Protein AF-A0AAW6Z7L7-F1 (afdb_monomer_lite)

Radius of gyration: 15.14 Å; chains: 1; bounding box: 31×20×50 Å

Foldseek 3Di:
DPPDPLVVLLVVLLVLLVVQLVVLVVQLVVQVPDPDHDPVSNVVSVVSNVVSVVCSVPDDSPPVVVSVLCCDCPNVPHVDPD

pLDDT: mean 87.77, std 15.63, range [38.44, 98.5]

Secondary structure (DSSP, 8-state):
-----HHHHHHHHHHHHHHHHHHHHHHHHHHHTSSS--HHHHHHHHHHHHHHHHHHHH--TT-HHHHHHHT-TT-TTTS---

Structure (mmCIF, N/CA/C/O backbone):
data_AF-A0AAW6Z7L7-F1
#
_entry.id   AF-A0AAW6Z7L7-F1
#
loop_
_atom_site.group_PDB
_atom_site.id
_atom_site.type_symbol
_atom_site.label_atom_id
_atom_site.label_alt_id
_atom_site.label_comp_id
_atom_site.label_asym_id
_atom_site.label_entity_id
_atom_site.label_seq_id
_atom_site.pdbx_PDB_ins_code
_atom_site.Cartn_x
_atom_site.Cartn_y
_atom_site.Cartn_z
_atom_site.occupancy
_atom_site.B_iso_or_equiv
_atom_site.auth_seq_id
_atom_site.auth_comp_id
_atom_site.auth_asym_id
_atom_site.auth_atom_id
_atom_site.pdbx_PDB_model_num
ATOM 1 N N . MET A 1 1 ? 9.909 13.624 -27.458 1.00 38.44 1 MET A N 1
ATOM 2 C CA . MET A 1 1 ? 9.636 12.497 -26.540 1.00 38.44 1 MET A CA 1
ATOM 3 C C . MET A 1 1 ? 10.464 12.746 -25.295 1.00 38.44 1 MET A C 1
ATOM 5 O O . MET A 1 1 ? 11.635 13.057 -25.458 1.00 38.44 1 MET A O 1
ATOM 9 N N . LYS A 1 2 ? 9.875 12.731 -24.092 1.00 45.84 2 LYS A N 1
ATOM 10 C CA . LYS A 1 2 ? 10.673 12.796 -22.858 1.00 45.84 2 LYS A CA 1
ATOM 11 C C . LYS A 1 2 ? 11.496 11.511 -22.799 1.00 45.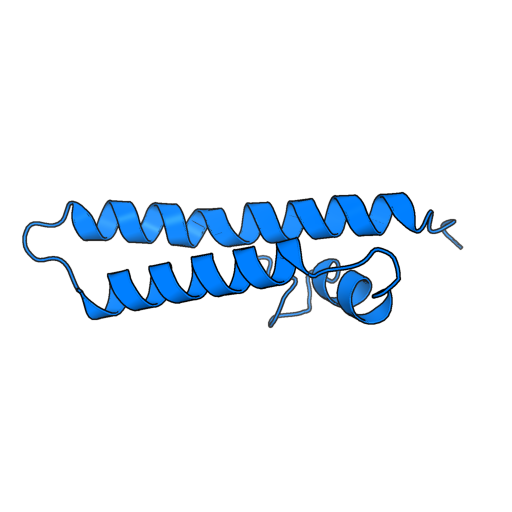84 2 LYS A C 1
ATOM 13 O O . LYS A 1 2 ? 10.904 10.438 -22.869 1.00 45.84 2 LYS A O 1
ATOM 18 N N . GLU A 1 3 ? 12.820 11.625 -22.747 1.00 45.94 3 GLU A N 1
ATOM 19 C CA . GLU A 1 3 ? 13.686 10.489 -22.435 1.00 45.94 3 GLU A CA 1
ATOM 20 C C . GLU A 1 3 ? 13.246 9.932 -21.085 1.00 45.94 3 GLU A C 1
ATOM 22 O O . GLU A 1 3 ? 13.331 10.598 -20.052 1.00 45.94 3 GLU A O 1
ATOM 27 N N . VAL A 1 4 ? 12.684 8.731 -21.121 1.00 55.56 4 VAL A N 1
ATOM 28 C CA . VAL A 1 4 ? 12.327 7.995 -19.922 1.00 55.56 4 VAL A CA 1
ATOM 29 C C . VAL A 1 4 ? 13.606 7.320 -19.467 1.00 55.56 4 VAL A C 1
ATOM 31 O O . VAL A 1 4 ? 14.085 6.411 -20.134 1.00 55.56 4 VAL A O 1
ATOM 34 N N . ILE A 1 5 ? 14.190 7.789 -18.367 1.00 61.84 5 ILE A N 1
ATOM 35 C CA . ILE A 1 5 ? 15.299 7.087 -17.722 1.00 61.84 5 ILE A CA 1
ATOM 36 C C . ILE A 1 5 ? 14.649 5.985 -16.874 1.00 61.84 5 ILE A C 1
ATOM 38 O O . ILE A 1 5 ? 14.024 6.321 -15.864 1.00 61.84 5 ILE A O 1
ATOM 42 N N . PRO A 1 6 ? 14.756 4.692 -17.242 1.00 62.00 6 PRO A N 1
ATOM 43 C CA . PRO A 1 6 ? 13.983 3.620 -16.602 1.00 62.00 6 PRO A CA 1
ATOM 44 C C . PRO A 1 6 ? 14.206 3.535 -15.085 1.00 62.00 6 PRO A C 1
ATOM 46 O O . PRO A 1 6 ? 13.275 3.278 -14.326 1.00 62.00 6 PRO A O 1
ATOM 49 N N . GLY A 1 7 ? 15.421 3.859 -14.628 1.00 72.25 7 GLY A N 1
ATOM 50 C CA . GLY A 1 7 ? 15.749 3.920 -13.203 1.00 72.25 7 GLY A CA 1
ATOM 51 C C . GLY A 1 7 ? 15.001 5.012 -12.431 1.00 72.25 7 GLY A C 1
ATOM 52 O O . GLY A 1 7 ? 14.650 4.793 -11.281 1.00 72.25 7 GLY A O 1
ATOM 53 N N . ILE A 1 8 ? 14.696 6.160 -13.046 1.00 83.00 8 ILE A N 1
ATOM 54 C CA . ILE A 1 8 ? 13.991 7.256 -12.360 1.00 83.00 8 ILE A CA 1
ATOM 55 C C . ILE A 1 8 ? 12.520 6.894 -12.146 1.00 83.00 8 ILE A C 1
ATOM 57 O O . ILE A 1 8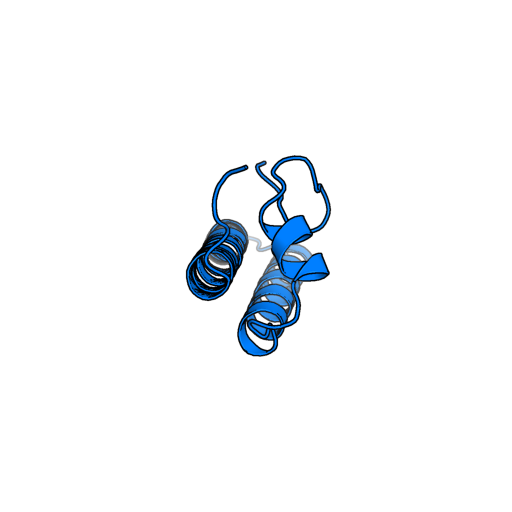 ? 12.006 7.058 -11.045 1.00 83.00 8 ILE A O 1
ATOM 61 N N . ASN A 1 9 ? 11.847 6.355 -13.165 1.00 88.69 9 ASN A N 1
ATOM 62 C CA . ASN A 1 9 ? 10.438 5.969 -13.038 1.00 88.69 9 ASN A CA 1
ATOM 63 C C . ASN A 1 9 ? 10.232 4.855 -12.006 1.00 88.69 9 ASN A C 1
ATOM 65 O O . ASN A 1 9 ? 9.239 4.872 -11.283 1.00 88.69 9 ASN A O 1
ATOM 69 N N . TYR A 1 10 ? 11.172 3.913 -11.919 1.00 92.62 10 TYR A N 1
ATOM 70 C CA . TYR A 1 10 ? 11.149 2.872 -10.899 1.00 92.62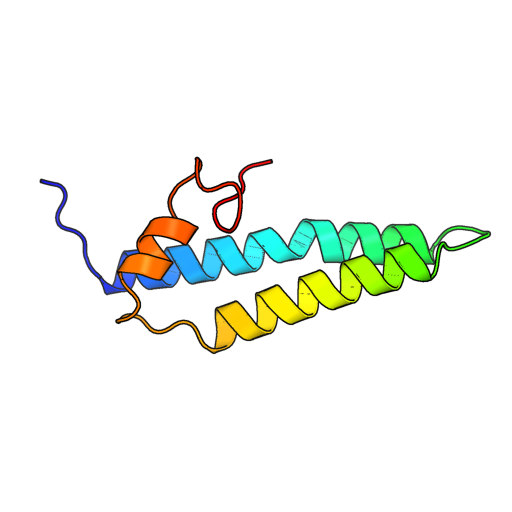 10 TYR A CA 1
ATOM 71 C C . TYR A 1 10 ? 11.226 3.451 -9.478 1.00 92.62 10 TYR A C 1
ATOM 73 O O . TYR A 1 10 ? 10.364 3.149 -8.655 1.00 92.62 10 TYR A O 1
ATOM 81 N N . GLU A 1 11 ? 12.193 4.329 -9.197 1.00 93.94 11 GLU A N 1
ATOM 82 C CA . GLU A 1 11 ? 12.330 4.949 -7.870 1.00 93.94 11 GLU A CA 1
ATOM 83 C C . GLU A 1 11 ? 11.110 5.808 -7.506 1.00 93.94 11 GLU A C 1
ATOM 85 O O . GLU A 1 11 ? 10.595 5.716 -6.391 1.00 93.94 11 GLU A O 1
ATOM 90 N N . VAL A 1 12 ? 10.572 6.572 -8.465 1.00 92.94 12 VAL A N 1
ATOM 91 C CA . VAL A 1 12 ? 9.338 7.348 -8.257 1.00 92.94 12 VAL A CA 1
ATOM 92 C C . VAL A 1 12 ? 8.152 6.419 -7.980 1.00 92.94 12 VAL A C 1
ATOM 94 O O . VAL A 1 12 ? 7.355 6.696 -7.088 1.00 92.94 12 VAL A O 1
ATOM 97 N N . ALA A 1 13 ? 8.037 5.280 -8.669 1.00 93.00 13 ALA A N 1
ATOM 98 C CA . ALA A 1 13 ? 6.975 4.311 -8.395 1.00 93.00 13 ALA A CA 1
ATOM 99 C C . ALA A 1 13 ? 7.096 3.700 -6.987 1.00 93.00 13 ALA A C 1
ATOM 101 O O . ALA A 1 13 ? 6.088 3.532 -6.298 1.00 93.00 13 ALA A O 1
ATOM 102 N N . LEU A 1 14 ? 8.317 3.421 -6.513 1.00 94.00 14 LEU A N 1
ATOM 103 C CA . LEU A 1 14 ? 8.543 2.981 -5.133 1.00 94.00 14 LEU A CA 1
ATOM 104 C C . LEU A 1 14 ? 8.144 4.048 -4.105 1.00 94.00 14 LEU A C 1
ATOM 106 O O . LEU A 1 14 ? 7.676 3.695 -3.017 1.00 94.00 14 LEU A O 1
ATOM 110 N N . GLU A 1 15 ? 8.347 5.328 -4.418 1.00 93.25 15 GLU A N 1
ATOM 111 C CA . GLU A 1 15 ? 7.928 6.451 -3.579 1.00 93.25 15 GLU A CA 1
ATOM 112 C C . GLU A 1 15 ? 6.402 6.586 -3.545 1.00 93.25 15 GLU A C 1
ATOM 114 O O . GLU A 1 15 ? 5.822 6.648 -2.460 1.00 93.25 15 GLU A O 1
ATOM 119 N N . VAL A 1 16 ? 5.738 6.532 -4.705 1.00 92.38 16 VAL A N 1
ATOM 120 C CA . VAL A 1 16 ? 4.270 6.560 -4.811 1.00 92.38 16 VAL A CA 1
ATOM 121 C C . VAL A 1 16 ? 3.647 5.443 -3.976 1.00 92.38 16 VAL A C 1
ATOM 123 O O . VAL A 1 16 ? 2.754 5.704 -3.169 1.00 92.38 16 VAL A O 1
ATOM 126 N N . LEU A 1 17 ? 4.164 4.213 -4.078 1.00 91.50 17 LEU A N 1
ATOM 127 C CA . LEU A 1 17 ? 3.703 3.101 -3.242 1.00 91.50 17 LEU A CA 1
ATOM 128 C C . LEU A 1 17 ? 3.966 3.346 -1.747 1.00 91.50 17 LEU A C 1
ATOM 130 O O . LEU A 1 17 ? 3.127 3.011 -0.913 1.00 91.50 17 LEU A O 1
ATOM 134 N N . GLY A 1 18 ? 5.104 3.945 -1.383 1.00 89.12 18 GLY A N 1
ATOM 135 C CA . GLY A 1 18 ? 5.398 4.320 0.004 1.00 89.12 18 GLY 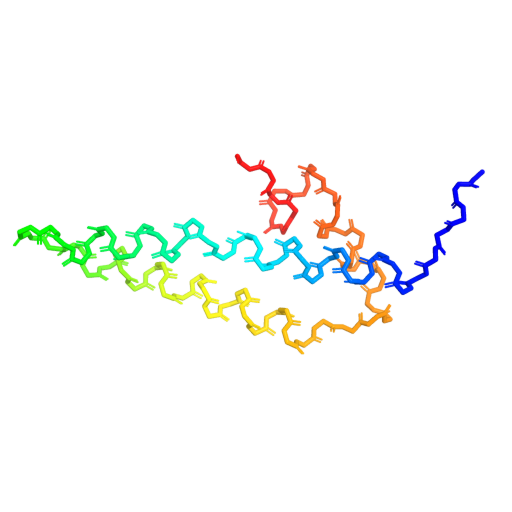A CA 1
ATOM 136 C C . GLY A 1 18 ? 4.393 5.330 0.568 1.00 89.12 18 GLY A C 1
ATOM 137 O O . GLY A 1 18 ? 3.886 5.150 1.679 1.00 89.12 18 GLY A O 1
ATOM 138 N N . ASN A 1 19 ? 4.053 6.346 -0.224 1.00 91.38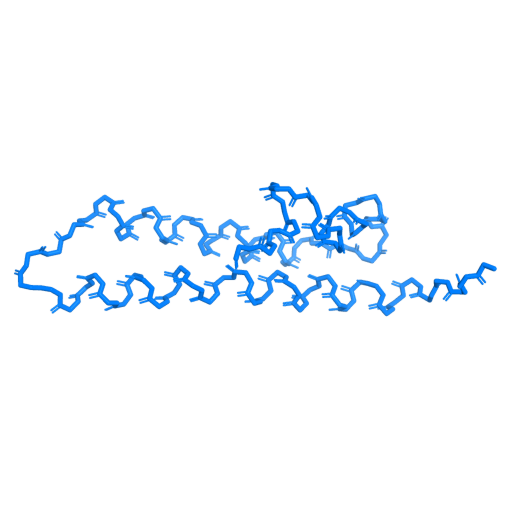 19 ASN A N 1
ATOM 139 C CA . ASN A 1 19 ? 3.079 7.375 0.132 1.00 91.38 19 ASN A CA 1
ATOM 140 C C . ASN A 1 19 ? 1.655 6.807 0.209 1.00 91.38 19 ASN A C 1
ATOM 142 O O . ASN A 1 19 ? 0.918 7.134 1.138 1.00 91.38 19 ASN A O 1
ATOM 146 N N . ALA A 1 20 ? 1.292 5.878 -0.680 1.00 90.69 20 ALA A N 1
ATOM 147 C CA . ALA A 1 20 ? -0.020 5.229 -0.691 1.00 90.69 20 ALA A CA 1
ATOM 148 C C . ALA A 1 20 ? -0.326 4.430 0.593 1.00 90.69 20 ALA A C 1
ATOM 150 O O . ALA A 1 20 ? -1.493 4.237 0.938 1.00 90.69 20 ALA A O 1
ATOM 151 N N . ALA A 1 21 ? 0.693 3.965 1.326 1.00 91.75 21 ALA A N 1
ATOM 152 C CA . ALA A 1 21 ? 0.497 3.264 2.596 1.00 91.75 21 ALA A CA 1
ATOM 153 C C . ALA A 1 21 ? 0.169 4.207 3.771 1.00 91.75 21 ALA A C 1
ATOM 155 O O . ALA A 1 21 ? -0.481 3.775 4.728 1.00 91.75 21 ALA A O 1
ATOM 156 N N . GLN A 1 22 ? 0.599 5.474 3.718 1.00 93.06 22 GLN A N 1
ATOM 157 C CA . GLN A 1 22 ? 0.509 6.412 4.847 1.00 93.06 22 GLN A CA 1
ATOM 158 C C . GLN A 1 22 ? -0.927 6.655 5.339 1.00 93.06 22 GLN A C 1
ATOM 160 O O . GLN A 1 22 ? -1.142 6.536 6.550 1.00 93.06 22 GLN A O 1
ATOM 165 N N . PRO A 1 23 ? -1.933 6.893 4.470 1.00 94.44 23 PRO A N 1
ATOM 166 C CA . PRO A 1 23 ? -3.307 7.101 4.924 1.00 94.44 23 PRO A CA 1
ATOM 167 C C . PRO A 1 23 ? -3.862 5.906 5.707 1.00 94.44 23 PRO A C 1
ATOM 169 O O . PRO A 1 23 ? -4.552 6.085 6.707 1.00 94.44 23 PRO A O 1
ATOM 172 N N . PHE A 1 24 ? -3.519 4.676 5.307 1.00 95.88 24 PHE A N 1
ATOM 173 C CA . PHE A 1 24 ? -3.958 3.466 6.008 1.00 95.88 24 PHE A CA 1
ATOM 174 C C . PHE A 1 24 ? -3.250 3.283 7.351 1.00 95.88 24 PHE A C 1
ATOM 176 O O . PHE A 1 24 ? -3.875 2.827 8.308 1.00 95.88 24 PHE A O 1
ATOM 183 N N . ILE A 1 25 ? -1.964 3.643 7.446 1.00 96.12 25 ILE A N 1
ATOM 184 C CA . ILE A 1 25 ? -1.233 3.645 8.722 1.00 96.12 25 ILE A CA 1
ATOM 185 C C . ILE A 1 25 ? -1.908 4.622 9.683 1.00 96.12 25 ILE A C 1
ATOM 187 O O . ILE A 1 25 ? -2.264 4.233 10.794 1.00 96.12 25 ILE A O 1
ATOM 191 N N . GLN A 1 26 ? -2.137 5.858 9.239 1.00 97.56 26 GLN A N 1
ATOM 192 C CA . GLN A 1 26 ? -2.770 6.885 10.055 1.00 97.56 26 GLN A CA 1
ATOM 193 C C . GLN A 1 26 ? -4.180 6.470 10.494 1.00 97.56 26 GLN A C 1
ATOM 195 O O . GLN A 1 26 ? -4.454 6.446 11.693 1.00 97.56 26 GLN A O 1
ATOM 200 N N . ALA A 1 27 ? -5.038 6.057 9.556 1.00 97.38 27 ALA A N 1
ATOM 201 C CA . ALA A 1 27 ? -6.409 5.642 9.849 1.00 97.38 27 ALA A CA 1
ATOM 202 C C . ALA A 1 27 ? -6.468 4.463 10.834 1.00 97.38 27 ALA A C 1
ATOM 204 O O . ALA A 1 27 ? -7.304 4.448 11.738 1.00 97.38 27 ALA A O 1
ATOM 205 N N . ARG A 1 28 ? -5.549 3.494 10.713 1.00 98.31 28 ARG A N 1
ATOM 206 C CA . ARG A 1 28 ? -5.442 2.373 11.656 1.00 98.31 28 ARG A CA 1
ATOM 207 C C . ARG A 1 28 ? -5.102 2.847 13.066 1.00 98.31 28 ARG A C 1
ATOM 209 O O . ARG A 1 28 ? -5.722 2.392 14.025 1.00 98.31 28 ARG A O 1
ATOM 216 N N . GLU A 1 29 ? -4.101 3.715 13.205 1.00 98.19 29 GLU A N 1
ATOM 217 C CA . GLU A 1 29 ? -3.687 4.212 14.522 1.00 98.19 29 GLU A CA 1
ATOM 218 C C . GLU A 1 29 ? -4.727 5.153 15.142 1.00 98.19 29 GLU A C 1
ATOM 220 O O . GLU A 1 29 ? -4.873 5.184 16.362 1.00 98.19 29 GLU A O 1
ATOM 225 N N . GLU A 1 30 ? -5.474 5.904 14.334 1.00 98.31 30 GLU A N 1
ATOM 226 C CA . GLU A 1 30 ? -6.609 6.707 14.797 1.00 98.31 30 GLU A CA 1
ATOM 227 C C . GLU A 1 30 ? -7.771 5.830 15.279 1.00 98.31 30 GLU A C 1
ATOM 229 O O . GLU A 1 30 ? -8.320 6.088 16.351 1.00 98.31 30 GLU A O 1
ATOM 234 N N . GLU A 1 31 ? -8.110 4.758 14.555 1.00 98.38 31 GLU A N 1
ATOM 235 C CA . GLU A 1 31 ? -9.162 3.818 14.960 1.00 98.38 31 GLU A CA 1
ATOM 236 C C . GLU A 1 31 ? -8.837 3.132 16.293 1.00 98.38 31 GLU A C 1
ATOM 238 O O . GLU A 1 31 ? -9.687 3.061 17.180 1.00 98.38 31 GLU A O 1
ATOM 243 N N . ARG A 1 32 ? -7.583 2.700 16.474 1.00 97.94 32 ARG A N 1
ATOM 244 C CA . ARG A 1 32 ? -7.100 2.062 17.712 1.00 97.94 32 ARG A CA 1
ATOM 245 C C . ARG A 1 32 ? -7.212 2.946 18.954 1.00 97.94 32 ARG A C 1
ATOM 247 O O . ARG A 1 32 ? -7.230 2.423 20.063 1.00 97.94 32 ARG A O 1
ATOM 254 N N . LYS A 1 33 ? -7.263 4.271 18.788 1.00 97.94 33 LYS A N 1
ATOM 255 C CA . LYS A 1 33 ? -7.384 5.234 19.896 1.00 97.94 33 LYS A CA 1
ATOM 256 C C . LYS A 1 33 ? -8.831 5.470 20.333 1.00 97.94 33 LYS A C 1
ATOM 258 O O . LYS A 1 33 ? -9.048 6.139 21.342 1.00 97.94 33 LYS A O 1
ATOM 263 N N . LYS A 1 34 ? -9.824 4.986 19.580 1.00 97.88 34 LYS A N 1
ATOM 264 C CA . LYS A 1 34 ? -11.239 5.177 19.918 1.00 97.88 34 LYS A CA 1
ATOM 265 C C . LYS A 1 34 ? -11.617 4.363 21.154 1.00 97.88 34 LYS A C 1
ATOM 267 O O . LYS A 1 34 ? -11.040 3.318 21.428 1.00 97.88 34 LYS A O 1
ATOM 272 N N . SER A 1 35 ? -12.638 4.823 21.877 1.00 97.38 35 SER A N 1
ATOM 273 C CA . SER A 1 35 ? -13.181 4.097 23.036 1.00 97.38 35 SER A CA 1
ATOM 274 C C . SER A 1 35 ? -13.793 2.745 22.659 1.00 97.38 35 SER A C 1
ATOM 276 O O . SER A 1 35 ? -13.781 1.826 23.469 1.00 97.38 35 SER A O 1
ATOM 278 N N . HIS A 1 36 ? -14.299 2.628 21.428 1.00 96.88 36 HIS A N 1
ATOM 279 C CA . HIS A 1 36 ? -14.818 1.393 20.845 1.00 96.88 36 HIS A CA 1
ATOM 280 C C . HIS A 1 36 ? -14.241 1.239 19.431 1.00 96.88 36 HIS A C 1
ATOM 282 O O . HIS A 1 36 ? -14.847 1.732 18.475 1.00 96.88 36 HIS A O 1
ATOM 288 N N . PRO A 1 37 ? -13.050 0.635 19.290 1.00 97.25 37 PRO A N 1
ATOM 289 C CA . PRO A 1 37 ? -12.431 0.429 17.989 1.00 97.25 37 PRO A CA 1
ATOM 290 C C . PRO A 1 37 ? -13.248 -0.517 17.107 1.00 97.25 37 PRO A C 1
ATOM 292 O O . PRO A 1 37 ? -13.784 -1.528 17.564 1.00 97.25 37 PRO A O 1
ATOM 295 N N . ASN A 1 38 ? -13.306 -0.215 15.815 1.00 98.38 38 ASN A N 1
ATOM 296 C CA . ASN A 1 38 ? -13.816 -1.127 14.807 1.00 98.38 38 ASN A CA 1
ATOM 297 C C . ASN A 1 38 ? -12.695 -2.058 14.322 1.00 98.38 38 ASN A C 1
ATOM 299 O O . ASN A 1 38 ? -11.907 -1.710 13.439 1.00 98.38 38 ASN A O 1
ATOM 303 N N . GLU A 1 39 ? -12.659 -3.271 14.873 1.00 98.19 39 GLU A N 1
ATOM 304 C CA . GLU A 1 39 ? -11.650 -4.284 14.533 1.00 98.19 39 GLU A CA 1
ATOM 305 C C . GLU A 1 39 ? -11.627 -4.640 13.040 1.00 98.19 39 GLU A C 1
ATOM 307 O O . GLU A 1 39 ? -10.558 -4.823 12.459 1.00 98.19 39 GLU A O 1
ATOM 312 N N . ALA A 1 40 ? -12.787 -4.670 12.375 1.00 98.31 40 ALA A N 1
ATOM 313 C CA . ALA A 1 40 ? -12.847 -4.949 10.942 1.00 98.31 40 ALA A CA 1
ATOM 314 C C . ALA A 1 40 ? -12.179 -3.835 10.118 1.00 98.31 40 ALA A C 1
ATOM 316 O O . ALA A 1 40 ? -11.492 -4.115 9.136 1.00 98.31 40 ALA A O 1
ATOM 317 N N . PHE A 1 41 ? -12.323 -2.575 10.537 1.00 98.25 41 PHE A N 1
ATOM 318 C CA . PHE A 1 41 ? -11.654 -1.448 9.887 1.00 98.25 41 PHE A CA 1
ATOM 319 C C . PHE A 1 41 ? -10.139 -1.437 10.150 1.00 98.25 41 PHE A C 1
ATOM 321 O O . PHE A 1 41 ? -9.353 -1.183 9.233 1.00 98.25 41 PHE A O 1
ATOM 328 N N . ILE A 1 42 ? -9.708 -1.783 11.367 1.00 98.44 42 ILE A N 1
ATOM 329 C CA . ILE A 1 42 ? -8.285 -1.956 11.708 1.00 98.44 42 ILE A CA 1
ATOM 330 C C . ILE A 1 42 ? -7.655 -3.057 10.852 1.00 98.44 42 ILE A C 1
ATOM 332 O O . ILE A 1 42 ? -6.546 -2.879 10.329 1.00 98.44 42 ILE A O 1
ATOM 336 N N . GLN A 1 43 ? -8.355 -4.182 10.696 1.00 98.50 43 GLN A N 1
ATOM 337 C CA . GLN A 1 43 ? -7.898 -5.297 9.876 1.00 98.50 43 GLN A CA 1
ATOM 338 C C . GLN A 1 43 ? -7.818 -4.892 8.402 1.00 98.50 43 GLN A C 1
ATOM 340 O O . GLN A 1 43 ? -6.773 -5.081 7.784 1.00 98.50 43 GLN A O 1
ATOM 345 N N . TYR A 1 44 ? -8.850 -4.224 7.878 1.00 98.06 44 TYR A N 1
ATOM 346 C CA . TYR A 1 44 ? -8.842 -3.671 6.523 1.00 98.06 44 TYR A CA 1
ATOM 347 C C . TYR A 1 44 ? -7.615 -2.783 6.274 1.00 98.06 44 TYR A C 1
ATOM 349 O O . TYR A 1 44 ? -6.878 -3.001 5.313 1.00 98.06 44 TYR A O 1
ATOM 357 N N . CYS A 1 45 ? -7.336 -1.822 7.161 1.00 97.94 45 CYS A N 1
ATOM 358 C CA . CYS A 1 45 ? -6.160 -0.962 7.024 1.00 97.94 45 CYS A CA 1
ATOM 359 C C . CYS A 1 45 ? -4.854 -1.770 7.075 1.00 97.94 45 CYS A C 1
ATOM 361 O O . CYS A 1 45 ? -3.939 -1.524 6.291 1.00 97.94 45 CYS A O 1
ATOM 363 N N . SER A 1 46 ? -4.772 -2.765 7.962 1.00 97.94 46 SER A N 1
ATOM 364 C CA . SER A 1 46 ? -3.597 -3.635 8.092 1.00 97.94 46 SER A CA 1
ATOM 365 C C . SER A 1 46 ? -3.331 -4.444 6.821 1.00 97.94 46 SER A C 1
ATOM 367 O O . SER A 1 46 ? -2.184 -4.519 6.374 1.00 97.94 46 SER A O 1
ATOM 369 N N . ASP A 1 47 ? -4.378 -4.983 6.200 1.00 97.75 47 ASP A N 1
ATOM 370 C CA . ASP A 1 47 ? -4.271 -5.745 4.957 1.00 97.75 47 ASP A CA 1
ATOM 371 C C . ASP A 1 47 ? -3.853 -4.856 3.782 1.00 97.75 47 ASP A C 1
ATOM 373 O O . ASP A 1 47 ? -2.997 -5.250 2.988 1.00 97.75 47 ASP A O 1
ATOM 377 N N . ARG A 1 48 ? -4.366 -3.619 3.711 1.00 95.75 48 ARG A N 1
ATOM 378 C CA . ARG A 1 48 ? -3.940 -2.631 2.706 1.00 95.75 48 ARG A CA 1
ATOM 379 C C . ARG A 1 48 ? -2.460 -2.272 2.850 1.00 95.75 48 ARG A C 1
ATOM 381 O O . ARG A 1 48 ? -1.732 -2.321 1.861 1.00 95.75 48 ARG A O 1
ATOM 388 N N . ILE A 1 49 ? -1.988 -1.990 4.068 1.00 95.88 49 ILE A N 1
ATOM 389 C CA . ILE A 1 49 ? -0.567 -1.701 4.344 1.00 95.88 49 ILE A CA 1
ATOM 390 C C . ILE A 1 49 ? 0.315 -2.879 3.921 1.00 95.88 49 ILE A C 1
ATOM 392 O O . ILE A 1 49 ? 1.346 -2.689 3.269 1.00 95.88 49 ILE A O 1
ATOM 396 N N . LYS A 1 50 ? -0.091 -4.105 4.273 1.00 96.94 50 LYS A N 1
ATOM 397 C CA . LYS A 1 50 ? 0.641 -5.324 3.921 1.00 96.94 50 LYS A CA 1
ATOM 398 C C . LYS A 1 50 ? 0.705 -5.514 2.408 1.0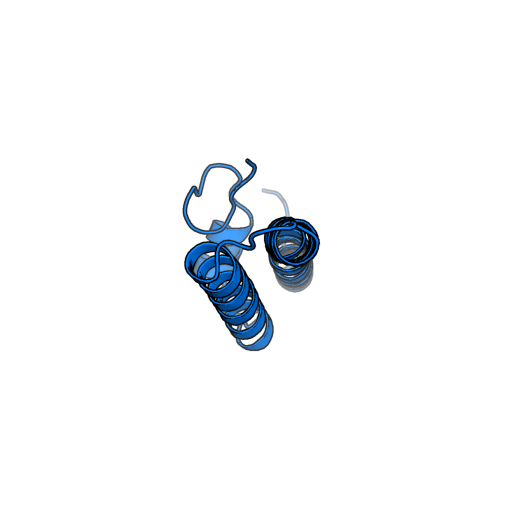0 96.94 50 LYS A C 1
ATOM 400 O O . LYS A 1 50 ? 1.788 -5.764 1.888 1.00 96.94 50 LYS A O 1
ATOM 405 N N . ALA A 1 51 ? -0.419 -5.366 1.710 1.00 95.44 51 ALA A N 1
ATOM 406 C CA . ALA A 1 51 ? -0.482 -5.501 0.259 1.00 95.44 51 ALA A CA 1
ATOM 407 C C . ALA A 1 51 ? 0.448 -4.501 -0.445 1.00 95.44 51 ALA A C 1
ATOM 409 O O . ALA A 1 51 ? 1.237 -4.902 -1.296 1.00 95.44 51 ALA A O 1
ATOM 410 N N . ILE A 1 52 ? 0.425 -3.229 -0.033 1.00 93.81 52 ILE A N 1
ATOM 411 C CA . ILE A 1 52 ? 1.292 -2.183 -0.596 1.00 93.81 52 ILE A CA 1
ATOM 412 C C . ILE A 1 52 ? 2.769 -2.476 -0.308 1.00 93.81 52 ILE A C 1
ATOM 414 O O . ILE A 1 52 ? 3.608 -2.366 -1.198 1.00 93.81 52 ILE A O 1
ATOM 418 N N . THR A 1 53 ? 3.092 -2.906 0.914 1.00 94.25 53 THR A N 1
ATOM 419 C CA . THR A 1 53 ? 4.470 -3.242 1.310 1.00 94.25 53 THR A CA 1
ATOM 420 C C . THR A 1 53 ? 5.015 -4.418 0.501 1.00 94.25 53 THR A C 1
ATOM 422 O O . THR A 1 53 ? 6.139 -4.359 0.004 1.00 94.25 53 THR A O 1
ATOM 425 N N . VAL A 1 54 ? 4.212 -5.474 0.332 1.00 96.25 54 VAL A N 1
ATOM 426 C CA . VAL A 1 54 ? 4.561 -6.628 -0.506 1.00 96.25 54 VAL A CA 1
ATOM 427 C C . VAL A 1 54 ? 4.733 -6.191 -1.955 1.00 96.25 54 VAL A C 1
ATOM 429 O O . VAL A 1 54 ? 5.720 -6.570 -2.579 1.00 96.25 54 VAL A O 1
ATOM 432 N N . PHE A 1 55 ? 3.824 -5.371 -2.482 1.00 94.81 55 PHE A N 1
ATOM 433 C CA . PHE A 1 55 ? 3.911 -4.902 -3.859 1.00 94.81 55 PHE A CA 1
ATOM 434 C C . PHE A 1 55 ? 5.183 -4.081 -4.096 1.00 94.81 55 PHE A C 1
ATOM 436 O O . PHE A 1 55 ? 5.956 -4.399 -4.994 1.00 94.81 55 PHE A O 1
ATOM 443 N N . ARG A 1 56 ? 5.474 -3.114 -3.220 1.00 94.19 56 ARG A N 1
ATOM 444 C CA . ARG A 1 56 ? 6.691 -2.296 -3.276 1.00 94.19 56 ARG A CA 1
ATOM 445 C C . ARG A 1 56 ? 7.970 -3.130 -3.182 1.00 94.19 56 ARG A C 1
ATOM 447 O O . ARG A 1 56 ? 8.931 -2.833 -3.874 1.00 94.19 56 ARG A O 1
ATOM 454 N N . HIS A 1 57 ? 8.000 -4.154 -2.327 1.00 95.62 57 HIS A N 1
ATOM 455 C CA . HIS A 1 57 ? 9.182 -5.006 -2.157 1.00 95.62 57 HIS A CA 1
ATOM 456 C C . HIS A 1 57 ? 9.469 -5.891 -3.377 1.00 95.62 57 HIS A C 1
ATOM 458 O O . HIS A 1 57 ? 10.622 -6.232 -3.622 1.00 95.62 57 HIS A O 1
ATOM 464 N N . ASN A 1 58 ? 8.429 -6.276 -4.119 1.00 96.12 58 ASN A N 1
ATOM 465 C CA . ASN A 1 58 ? 8.549 -7.191 -5.255 1.00 96.12 58 ASN A CA 1
ATOM 466 C C . ASN A 1 58 ? 8.537 -6.485 -6.617 1.00 96.12 58 ASN A C 1
ATOM 468 O O . ASN A 1 58 ? 8.772 -7.149 -7.625 1.00 96.12 58 ASN A O 1
ATOM 472 N N . LEU A 1 59 ? 8.263 -5.178 -6.666 1.00 94.94 59 LEU A N 1
ATOM 473 C CA . LEU A 1 59 ? 8.332 -4.396 -7.896 1.00 94.94 59 LEU A CA 1
ATOM 474 C C . LEU A 1 59 ? 9.776 -4.364 -8.402 1.00 94.94 59 LEU A C 1
ATOM 476 O O . LEU A 1 59 ? 10.699 -4.070 -7.643 1.00 94.94 59 LEU A O 1
ATOM 480 N N . ARG A 1 60 ? 9.977 -4.647 -9.687 1.00 95.00 60 ARG A N 1
ATOM 481 C CA . ARG A 1 60 ? 11.290 -4.603 -10.337 1.00 95.00 60 ARG A CA 1
ATOM 482 C C . ARG A 1 60 ? 11.342 -3.439 -11.312 1.00 95.00 60 ARG A C 1
ATOM 484 O O . ARG A 1 60 ? 10.337 -3.079 -11.915 1.00 95.00 60 ARG A O 1
ATOM 491 N N . ALA A 1 61 ? 12.544 -2.924 -11.559 1.00 92.50 61 ALA A N 1
ATOM 492 C CA . ALA A 1 61 ? 12.764 -1.870 -12.551 1.00 92.50 61 ALA A CA 1
ATOM 493 C C . ALA A 1 61 ? 12.344 -2.275 -13.979 1.00 92.50 61 ALA A C 1
ATOM 495 O O . ALA A 1 61 ? 12.084 -1.410 -14.805 1.00 92.50 61 ALA A O 1
ATOM 496 N N . THR A 1 62 ? 12.260 -3.580 -14.261 1.00 93.56 62 THR A N 1
ATOM 497 C CA . THR A 1 62 ? 11.816 -4.131 -15.549 1.00 93.56 62 THR A CA 1
ATOM 498 C C . THR A 1 62 ? 10.299 -4.282 -15.672 1.00 93.56 62 THR A C 1
ATOM 500 O O . THR A 1 62 ? 9.822 -4.658 -16.737 1.00 93.56 62 THR A O 1
ATOM 503 N N . ASP A 1 63 ? 9.526 -4.049 -14.607 1.00 94.19 63 ASP A N 1
ATOM 504 C CA . ASP A 1 63 ? 8.061 -4.154 -14.632 1.00 94.19 63 ASP A CA 1
ATOM 505 C C . ASP A 1 63 ? 7.437 -2.858 -15.200 1.00 94.19 63 ASP A C 1
ATOM 507 O O . ASP A 1 63 ? 6.607 -2.212 -14.562 1.00 94.19 63 ASP A O 1
ATOM 511 N N . GLU A 1 64 ? 7.872 -2.453 -16.399 1.00 92.56 64 GLU A N 1
ATOM 512 C CA . GLU A 1 64 ? 7.607 -1.135 -17.000 1.00 92.56 64 GLU A CA 1
ATOM 513 C C . GLU A 1 64 ? 6.111 -0.818 -17.142 1.00 92.56 64 GLU A C 1
ATOM 515 O O . GLU A 1 64 ? 5.683 0.280 -16.784 1.00 92.56 64 GLU A O 1
ATOM 520 N N . ASP A 1 65 ? 5.296 -1.789 -17.570 1.00 92.38 65 ASP A N 1
ATOM 521 C CA . ASP A 1 65 ? 3.839 -1.627 -17.687 1.00 92.38 65 ASP A CA 1
ATOM 522 C C . ASP A 1 65 ? 3.183 -1.360 -16.328 1.00 92.38 65 ASP A C 1
ATOM 524 O O . ASP A 1 65 ? 2.255 -0.562 -16.199 1.00 92.38 65 ASP A O 1
ATOM 528 N N . VAL A 1 66 ? 3.673 -2.025 -15.282 1.00 93.69 66 VAL A N 1
ATOM 529 C CA . VAL A 1 66 ? 3.147 -1.883 -13.922 1.00 93.69 66 VAL A CA 1
ATOM 530 C C . VAL A 1 66 ? 3.580 -0.547 -13.324 1.00 93.69 66 VAL A C 1
ATOM 532 O O . VAL A 1 66 ? 2.767 0.140 -12.708 1.00 93.69 66 VAL A O 1
ATOM 535 N N . ILE A 1 67 ? 4.833 -0.147 -13.550 1.00 93.88 67 ILE A N 1
ATOM 536 C CA . ILE A 1 67 ? 5.360 1.169 -13.176 1.00 93.88 67 ILE A CA 1
ATOM 537 C C . ILE A 1 67 ? 4.541 2.276 -13.846 1.00 93.88 67 ILE A C 1
ATOM 539 O O . ILE A 1 67 ? 4.111 3.203 -13.165 1.00 93.88 67 ILE A O 1
ATOM 543 N N . ALA A 1 68 ? 4.254 2.164 -15.146 1.00 91.62 68 ALA A N 1
ATOM 544 C CA . ALA A 1 68 ? 3.444 3.145 -15.867 1.00 91.62 68 ALA A CA 1
ATOM 545 C C . ALA A 1 68 ? 2.051 3.316 -15.242 1.00 91.62 68 ALA A C 1
ATOM 547 O O . ALA A 1 68 ? 1.578 4.441 -15.113 1.00 91.62 68 ALA A O 1
ATOM 548 N N . ARG A 1 69 ? 1.433 2.219 -14.788 1.00 92.62 69 ARG A N 1
ATOM 549 C CA . ARG A 1 69 ? 0.146 2.257 -14.081 1.00 92.62 69 ARG A CA 1
ATOM 550 C C . ARG A 1 69 ? 0.233 2.906 -12.702 1.00 92.62 69 ARG A C 1
ATOM 552 O O . ARG A 1 69 ? -0.640 3.687 -12.355 1.00 92.62 69 ARG A O 1
ATOM 559 N N . ILE A 1 70 ? 1.274 2.611 -11.920 1.00 91.81 70 ILE A N 1
ATOM 560 C CA . ILE A 1 70 ? 1.498 3.255 -10.610 1.00 91.81 70 ILE A CA 1
ATOM 561 C C . ILE A 1 70 ? 1.663 4.771 -10.772 1.00 91.81 70 ILE A C 1
ATOM 563 O O . ILE A 1 70 ? 1.210 5.538 -9.929 1.00 91.81 70 ILE A O 1
ATOM 567 N N . LEU A 1 71 ? 2.324 5.202 -11.847 1.00 90.94 71 LEU A N 1
ATOM 568 C CA . LEU A 1 71 ? 2.589 6.612 -12.123 1.00 90.94 71 LEU A CA 1
ATOM 569 C C . LEU A 1 71 ? 1.432 7.330 -12.834 1.00 90.94 71 LEU A C 1
ATOM 571 O O . LEU A 1 71 ? 1.500 8.549 -12.990 1.00 90.94 71 LEU A O 1
ATOM 575 N N . ASP A 1 72 ? 0.396 6.613 -13.277 1.00 89.44 72 ASP A N 1
ATOM 576 C CA . ASP A 1 72 ? -0.781 7.219 -13.893 1.00 89.44 72 ASP A CA 1
ATOM 577 C C . ASP A 1 72 ? -1.743 7.718 -12.803 1.00 89.44 72 ASP A C 1
ATOM 579 O O . ASP A 1 72 ? -2.383 6.905 -12.133 1.00 89.44 72 ASP A O 1
ATOM 583 N N . PRO A 1 73 ? -1.919 9.042 -12.640 1.00 82.12 73 PRO A N 1
ATOM 584 C CA . PRO A 1 73 ? -2.838 9.587 -11.644 1.00 82.12 73 PRO A CA 1
ATOM 585 C C . PRO A 1 73 ? -4.309 9.227 -11.916 1.00 82.12 73 PRO A C 1
ATOM 587 O O . PRO A 1 73 ? -5.146 9.396 -11.031 1.00 82.12 73 PRO A O 1
ATOM 590 N N . ASN A 1 74 ? -4.642 8.744 -13.120 1.00 84.31 74 ASN A N 1
ATOM 591 C CA . ASN A 1 74 ? -5.983 8.280 -13.473 1.00 84.31 74 ASN A CA 1
ATOM 592 C C . ASN A 1 74 ? -6.189 6.780 -13.198 1.00 84.31 74 ASN A C 1
ATOM 594 O O . ASN A 1 74 ? -7.326 6.303 -13.275 1.00 84.31 74 ASN A O 1
ATOM 598 N N . ASP A 1 75 ? -5.133 6.021 -12.873 1.00 82.69 75 ASP A N 1
ATOM 599 C CA . ASP A 1 75 ? -5.277 4.616 -12.495 1.00 82.69 75 ASP A CA 1
ATOM 600 C C . ASP A 1 75 ? -5.827 4.531 -11.064 1.00 82.69 75 ASP A C 1
ATOM 602 O O . ASP A 1 75 ? -5.118 4.615 -10.060 1.00 82.69 75 ASP A O 1
ATOM 606 N N . THR A 1 76 ? -7.142 4.335 -10.985 1.00 74.94 76 THR A N 1
ATOM 607 C CA . THR A 1 76 ? -7.899 4.221 -9.728 1.00 74.94 76 THR A CA 1
ATOM 608 C C . THR A 1 76 ? -7.568 2.977 -8.897 1.00 74.94 76 THR A C 1
ATOM 610 O O . THR A 1 76 ? -8.025 2.862 -7.759 1.00 74.94 76 THR A O 1
ATOM 613 N N . ILE A 1 77 ? -6.794 2.032 -9.442 1.00 72.06 77 ILE A N 1
ATOM 614 C CA . ILE A 1 77 ? -6.432 0.781 -8.772 1.00 72.06 77 ILE A CA 1
ATOM 615 C C . ILE A 1 77 ? -5.086 0.928 -8.053 1.00 72.06 77 ILE A C 1
ATOM 617 O O . ILE A 1 77 ? -4.960 0.450 -6.924 1.00 72.06 77 ILE A O 1
ATOM 621 N N . VAL A 1 78 ? -4.092 1.571 -8.682 1.00 69.75 78 VAL A N 1
ATOM 622 C CA . VAL A 1 78 ? -2.716 1.663 -8.145 1.00 69.75 78 VAL A CA 1
ATOM 623 C C . VAL A 1 78 ? -2.124 3.071 -8.076 1.00 69.75 78 VAL A C 1
ATOM 625 O O . VAL A 1 78 ? -1.376 3.336 -7.139 1.00 69.75 78 VAL A O 1
ATOM 628 N N . GLY A 1 79 ? -2.452 3.969 -9.006 1.00 58.75 79 GLY A N 1
ATOM 629 C CA . GLY A 1 79 ? -1.900 5.331 -9.065 1.00 58.75 79 GLY A CA 1
ATOM 630 C C . GLY A 1 79 ? -2.689 6.359 -8.256 1.00 58.75 79 GLY A C 1
ATOM 631 O O . GLY A 1 79 ? -2.434 7.557 -8.362 1.00 58.75 79 GLY A O 1
ATOM 632 N N . GLY A 1 80 ? -3.652 5.880 -7.459 1.00 48.31 80 GLY A N 1
ATOM 633 C CA . GLY A 1 80 ? -4.683 6.664 -6.793 1.00 48.31 80 GLY A CA 1
ATOM 634 C C . GLY A 1 80 ? -4.160 7.907 -6.081 1.00 48.31 80 GLY A C 1
ATOM 635 O O . GLY A 1 80 ? -3.785 7.857 -4.911 1.00 48.31 80 GLY A O 1
ATOM 636 N N . SER A 1 81 ? -4.240 9.034 -6.788 1.00 41.31 81 SER A N 1
ATOM 637 C CA . SER A 1 81 ? -4.543 10.319 -6.179 1.00 41.31 81 SER A CA 1
ATOM 638 C C . SER A 1 81 ? -6.013 10.262 -5.772 1.00 41.31 81 SER A C 1
ATOM 640 O O . SER A 1 81 ? -6.903 10.320 -6.620 1.00 41.31 81 SER A O 1
ATOM 642 N N . VAL A 1 82 ? -6.253 10.067 -4.479 1.00 39.69 82 VAL A N 1
ATOM 643 C CA . VAL A 1 82 ? -7.482 10.514 -3.815 1.00 39.69 82 VAL A CA 1
ATOM 644 C C . VAL A 1 82 ? -7.184 11.800 -3.072 1.00 39.69 82 VAL A C 1
ATOM 646 O O . VAL A 1 82 ? -6.084 11.883 -2.480 1.00 39.69 82 VAL A O 1
#

Sequence (82 aa):
MKEVIPGINYEVALEVLGNAAQPFIQAREEERKKSHPNEAFIQYCSDRIKAITVFRHNLRATDEDVIARILDPNDTIVGGSV

Organism: Neisseria mucosa (NCBI:txid488)